Protein AF-A0A1W9QYS2-F1 (afdb_monomer_lite)

Secondary structure (DSSP, 8-state):
-HHHHHHHHHHHHHH-TTEEEEEEEEEESSSSEEEEEEEEEETTEEEEEEEEEEEETTEEEEEEEEEEEE-TT--EEE-

Sequence (79 aa):
MITKYFAQFDEIINRTDFITSSKIQKRKVNNFLGVIEGKIVIEDKTLEILEVIKIADQQLSRKKYKYHFQNYDNSLIFR

Structure (mmCIF, N/CA/C/O backbone):
data_AF-A0A1W9QYS2-F1
#
_entry.id   AF-A0A1W9QYS2-F1
#
loop_
_atom_site.group_PDB
_atom_site.id
_atom_site.type_symbol
_atom_site.label_atom_id
_atom_site.label_alt_id
_atom_site.label_comp_id
_atom_site.label_asym_id
_atom_site.label_entity_id
_atom_site.label_seq_id
_atom_site.pdbx_PDB_ins_code
_atom_site.Cartn_x
_atom_site.Cartn_y
_atom_site.Cartn_z
_atom_site.occupancy
_atom_site.B_iso_or_equiv
_atom_site.auth_seq_id
_atom_site.auth_comp_id
_atom_site.auth_asym_id
_atom_site.auth_atom_id
_atom_site.pdbx_PDB_model_num
ATOM 1 N N . MET A 1 1 ? 14.510 6.401 -10.659 1.00 87.06 1 MET A N 1
ATOM 2 C CA . MET A 1 1 ? 13.077 6.560 -10.992 1.00 87.06 1 MET A CA 1
ATOM 3 C C . MET A 1 1 ? 12.187 5.878 -9.965 1.00 87.06 1 MET A C 1
ATOM 5 O O . MET A 1 1 ? 11.702 6.592 -9.101 1.00 87.06 1 MET A O 1
ATOM 9 N N . ILE A 1 2 ? 12.046 4.545 -9.950 1.00 94.31 2 ILE A N 1
ATOM 10 C CA . ILE A 1 2 ? 11.154 3.879 -8.976 1.00 94.31 2 ILE A CA 1
ATOM 11 C C . ILE A 1 2 ? 11.548 4.119 -7.508 1.00 94.31 2 ILE A C 1
ATOM 13 O O . ILE A 1 2 ? 10.688 4.315 -6.663 1.00 94.31 2 ILE A O 1
ATOM 17 N N . THR A 1 3 ? 12.846 4.215 -7.209 1.00 94.12 3 THR A N 1
ATOM 18 C CA . THR A 1 3 ? 13.331 4.539 -5.857 1.00 94.12 3 THR A CA 1
ATOM 19 C C . THR A 1 3 ? 12.890 5.930 -5.393 1.00 94.12 3 THR A C 1
ATOM 21 O O . THR A 1 3 ? 12.594 6.110 -4.220 1.00 94.12 3 THR A O 1
ATOM 24 N N . LYS A 1 4 ? 12.793 6.906 -6.312 1.00 93.88 4 LYS A N 1
ATOM 25 C CA . LYS A 1 4 ? 12.286 8.251 -5.995 1.00 93.88 4 LYS A CA 1
ATOM 26 C C . LYS A 1 4 ? 10.805 8.185 -5.631 1.00 93.88 4 LYS A C 1
ATOM 28 O O . LYS A 1 4 ? 10.399 8.796 -4.656 1.00 93.88 4 LYS A O 1
ATOM 33 N N . TYR A 1 5 ? 10.033 7.393 -6.374 1.00 93.81 5 TYR A N 1
ATOM 34 C CA . TYR A 1 5 ? 8.629 7.157 -6.056 1.00 93.81 5 TYR A CA 1
ATOM 35 C C . TYR A 1 5 ? 8.455 6.484 -4.688 1.00 93.81 5 TYR A C 1
ATOM 37 O O . TYR A 1 5 ? 7.627 6.914 -3.899 1.00 93.81 5 TYR A O 1
ATOM 45 N N . PHE A 1 6 ? 9.276 5.480 -4.369 1.00 96.25 6 PHE A N 1
ATOM 46 C CA . PHE A 1 6 ? 9.267 4.852 -3.045 1.00 96.25 6 PHE A CA 1
ATOM 47 C C . PHE A 1 6 ? 9.569 5.844 -1.917 1.00 96.25 6 PHE A C 1
ATOM 49 O O . PHE A 1 6 ? 8.884 5.809 -0.904 1.00 96.25 6 PHE A O 1
ATOM 56 N N . ALA A 1 7 ? 10.531 6.750 -2.106 1.00 96.38 7 ALA A N 1
ATOM 57 C CA . ALA A 1 7 ? 10.827 7.787 -1.119 1.00 96.38 7 ALA A CA 1
ATOM 58 C C . ALA A 1 7 ? 9.659 8.775 -0.942 1.00 96.38 7 ALA A C 1
ATOM 60 O O . ALA A 1 7 ? 9.317 9.116 0.183 1.00 96.38 7 ALA A O 1
ATOM 61 N N . GLN A 1 8 ? 9.012 9.189 -2.036 1.00 95.44 8 GLN A N 1
ATOM 62 C CA . GLN A 1 8 ? 7.821 10.049 -1.980 1.00 95.44 8 GLN A CA 1
ATOM 63 C C . GLN A 1 8 ? 6.647 9.354 -1.286 1.00 95.44 8 GLN A C 1
ATOM 65 O O . GLN A 1 8 ? 5.919 9.975 -0.521 1.00 95.44 8 GLN A O 1
ATOM 70 N N . PHE A 1 9 ? 6.468 8.059 -1.544 1.00 95.12 9 PHE A N 1
ATOM 71 C CA . PHE A 1 9 ? 5.463 7.255 -0.867 1.00 95.12 9 PHE A CA 1
ATOM 72 C C . PHE A 1 9 ? 5.720 7.220 0.648 1.00 95.12 9 PHE A C 1
ATOM 74 O O . PHE A 1 9 ? 4.804 7.483 1.420 1.00 95.12 9 PHE A O 1
ATOM 81 N N . ASP A 1 10 ? 6.963 6.981 1.078 1.00 96.00 10 ASP A N 1
ATOM 82 C CA . ASP A 1 10 ? 7.316 7.009 2.504 1.00 96.00 10 ASP A CA 1
ATOM 83 C C . ASP A 1 10 ? 7.090 8.382 3.132 1.00 96.00 10 ASP A C 1
ATOM 85 O O . ASP A 1 10 ? 6.606 8.474 4.254 1.00 96.00 10 ASP A O 1
ATOM 89 N N . GLU A 1 11 ? 7.428 9.453 2.414 1.00 96.62 11 GLU A N 1
ATOM 90 C CA . GLU A 1 11 ? 7.204 10.825 2.868 1.00 96.62 11 GLU A CA 1
ATOM 91 C C . GLU A 1 11 ? 5.717 11.094 3.122 1.00 96.62 11 GLU A C 1
ATOM 93 O O . GLU A 1 11 ? 5.380 11.672 4.151 1.00 96.62 11 GLU A O 1
ATOM 98 N N . ILE A 1 12 ? 4.830 10.629 2.236 1.00 95.44 12 ILE A N 1
ATOM 99 C CA . ILE A 1 12 ? 3.378 10.744 2.420 1.00 95.44 12 ILE A CA 1
ATOM 100 C C . ILE A 1 12 ? 2.942 9.973 3.666 1.00 95.44 12 ILE A C 1
ATOM 102 O O . ILE A 1 12 ? 2.275 10.543 4.525 1.00 95.44 12 ILE A O 1
ATOM 106 N N . ILE A 1 13 ? 3.344 8.705 3.795 1.00 95.00 13 ILE A N 1
ATOM 107 C CA . ILE A 1 13 ? 2.958 7.872 4.942 1.00 95.00 13 ILE A CA 1
ATOM 108 C C . ILE A 1 13 ? 3.442 8.484 6.262 1.00 95.00 13 ILE A C 1
ATOM 110 O O . ILE A 1 13 ? 2.671 8.571 7.211 1.00 95.00 13 ILE A O 1
ATOM 114 N N . ASN A 1 14 ? 4.684 8.963 6.312 1.00 94.38 14 ASN A N 1
ATOM 115 C CA . ASN A 1 14 ? 5.287 9.501 7.533 1.00 94.38 14 ASN A CA 1
ATOM 116 C C . ASN A 1 14 ? 4.800 10.911 7.903 1.00 94.38 14 ASN A C 1
ATOM 118 O O . ASN A 1 14 ? 4.979 11.322 9.044 1.00 94.38 14 ASN A O 1
ATOM 122 N N . ARG A 1 15 ? 4.236 11.671 6.956 1.00 95.88 15 ARG A N 1
ATOM 123 C CA . ARG A 1 15 ? 3.689 13.022 7.201 1.00 95.88 15 ARG A CA 1
ATOM 124 C C . ARG A 1 15 ? 2.183 13.048 7.427 1.00 95.88 15 ARG A C 1
ATOM 126 O O . ARG A 1 15 ? 1.612 14.123 7.579 1.00 95.88 15 ARG A O 1
ATOM 133 N N . THR A 1 16 ? 1.528 11.897 7.373 1.00 94.56 16 THR A N 1
ATOM 134 C CA . THR A 1 16 ? 0.081 11.822 7.526 1.00 94.56 16 THR A CA 1
ATOM 135 C C . THR A 1 16 ? -0.256 11.531 8.984 1.00 94.56 16 THR A C 1
ATOM 137 O O . THR A 1 16 ? -0.142 10.391 9.423 1.00 94.56 16 THR A O 1
ATOM 140 N N . ASP A 1 17 ? -0.698 12.553 9.720 1.00 91.88 17 ASP A N 1
ATOM 141 C CA . ASP A 1 17 ? -0.881 12.500 11.183 1.00 91.88 17 ASP A CA 1
ATOM 142 C C . ASP A 1 17 ? -1.885 11.439 11.662 1.00 91.88 17 ASP A C 1
ATOM 144 O O . ASP A 1 17 ? -1.761 10.911 12.764 1.00 91.88 17 ASP A O 1
ATOM 148 N N . PHE A 1 18 ? -2.876 11.097 10.837 1.00 91.88 18 PHE A N 1
ATOM 149 C CA . PHE A 1 18 ? -3.880 10.083 11.173 1.00 91.88 18 PHE A CA 1
ATOM 150 C C . PHE A 1 18 ? -3.407 8.640 10.923 1.00 91.88 18 PHE A C 1
ATOM 152 O O . PHE A 1 18 ? -4.130 7.696 11.245 1.00 91.88 18 PHE A O 1
ATOM 159 N N . ILE A 1 19 ? -2.209 8.434 10.358 1.00 94.94 19 ILE A N 1
ATOM 160 C CA . ILE A 1 19 ? -1.593 7.106 10.259 1.00 94.94 19 ILE A CA 1
ATOM 161 C C . ILE A 1 19 ? -0.900 6.797 11.586 1.00 94.94 19 ILE A C 1
ATOM 163 O O . ILE A 1 19 ? 0.147 7.353 11.906 1.00 94.94 19 ILE A O 1
ATOM 167 N N . THR A 1 20 ? -1.459 5.862 12.349 1.00 94.00 20 THR A N 1
ATOM 168 C CA . THR A 1 20 ? -0.926 5.492 13.669 1.00 94.00 20 THR A CA 1
ATOM 169 C C . THR A 1 20 ? 0.216 4.487 13.574 1.00 94.00 20 THR A C 1
ATOM 171 O O . THR A 1 20 ? 1.117 4.473 14.410 1.00 94.00 20 THR A O 1
ATOM 174 N N . SER A 1 21 ? 0.205 3.629 12.552 1.00 94.81 21 SER A N 1
ATOM 175 C CA . SER A 1 21 ? 1.321 2.736 12.244 1.00 94.81 21 SER A CA 1
ATOM 176 C C . SER A 1 21 ? 1.270 2.260 10.797 1.00 94.81 21 SER A C 1
ATOM 178 O O . SER A 1 21 ? 0.224 2.266 10.147 1.00 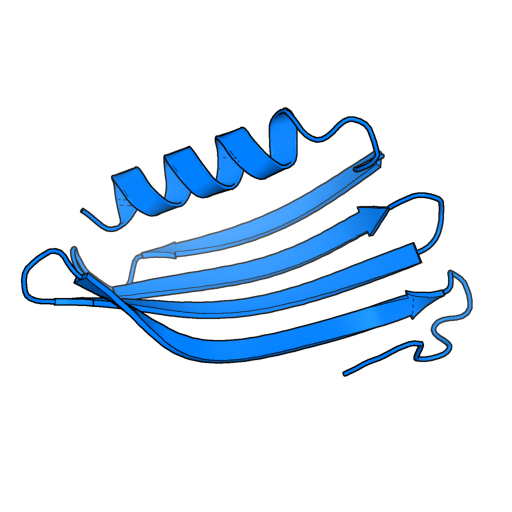94.81 21 SER A O 1
ATOM 180 N N . SER A 1 22 ? 2.410 1.811 10.275 1.00 95.81 22 SER A N 1
ATOM 181 C CA . SER A 1 22 ? 2.462 1.180 8.962 1.00 95.81 22 SER A CA 1
ATOM 182 C C . SER A 1 22 ? 3.473 0.036 8.930 1.00 95.81 22 SER A C 1
ATOM 184 O O . SER A 1 22 ? 4.535 0.084 9.551 1.00 95.81 22 SER A O 1
ATOM 186 N N . LYS A 1 23 ? 3.132 -1.024 8.196 1.00 96.62 23 LYS A N 1
ATOM 187 C CA . LYS A 1 23 ? 4.027 -2.136 7.870 1.00 96.62 23 LYS A CA 1
ATOM 188 C C . LYS A 1 23 ? 3.998 -2.326 6.366 1.00 96.62 23 LYS A C 1
ATOM 190 O O . LYS A 1 23 ? 3.095 -2.973 5.837 1.00 96.62 23 LYS A O 1
ATOM 195 N 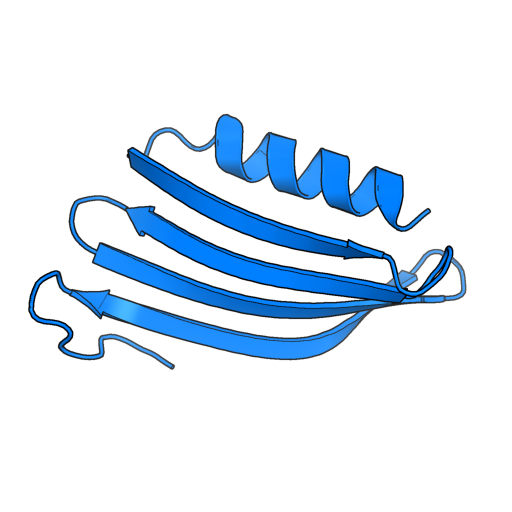N . ILE A 1 24 ? 4.975 -1.733 5.688 1.00 97.31 24 ILE A N 1
ATOM 196 C CA . ILE A 1 24 ? 5.004 -1.644 4.229 1.00 97.31 24 ILE A CA 1
ATOM 197 C C . ILE A 1 24 ? 6.286 -2.276 3.701 1.00 97.31 24 ILE A C 1
ATOM 199 O O . ILE A 1 24 ? 7.394 -1.920 4.098 1.00 97.31 24 ILE A O 1
ATOM 203 N N . GLN A 1 25 ? 6.125 -3.206 2.770 1.00 97.75 25 GLN A N 1
ATOM 204 C CA . GLN A 1 25 ? 7.195 -3.811 2.005 1.00 97.75 25 GLN A CA 1
ATOM 205 C C . GLN A 1 25 ? 7.217 -3.202 0.604 1.00 97.75 25 GLN A C 1
ATOM 207 O O . GLN A 1 25 ? 6.204 -3.113 -0.088 1.00 97.75 25 GLN A O 1
ATOM 212 N N . LYS A 1 26 ? 8.406 -2.787 0.168 1.00 97.62 26 LYS A N 1
ATOM 213 C CA . LYS A 1 26 ? 8.636 -2.274 -1.184 1.00 97.62 26 LYS A CA 1
ATOM 214 C C . LYS A 1 26 ? 9.646 -3.169 -1.874 1.00 97.62 26 LYS A C 1
ATOM 216 O O . LYS A 1 26 ? 10.755 -3.358 -1.377 1.00 97.62 26 LYS A O 1
ATOM 221 N N . ARG A 1 27 ? 9.282 -3.703 -3.037 1.00 97.81 27 ARG A N 1
ATOM 222 C CA . ARG A 1 27 ? 10.155 -4.548 -3.854 1.00 97.81 27 ARG A CA 1
ATOM 223 C C . ARG A 1 27 ? 10.423 -3.872 -5.187 1.00 97.81 27 ARG A C 1
ATOM 225 O O . ARG A 1 27 ? 9.525 -3.716 -6.013 1.00 97.81 27 ARG A O 1
ATOM 232 N N . LYS A 1 28 ? 11.680 -3.496 -5.418 1.00 97.06 28 LYS A N 1
ATOM 233 C CA . LYS A 1 28 ? 12.153 -3.033 -6.726 1.00 97.06 28 LYS A CA 1
ATOM 234 C C . LYS A 1 28 ? 12.331 -4.244 -7.644 1.00 97.06 28 LYS A C 1
ATOM 236 O O . LYS A 1 28 ? 13.108 -5.132 -7.319 1.00 97.06 28 LYS A O 1
ATOM 241 N N . VAL A 1 29 ? 11.643 -4.263 -8.787 1.00 96.19 29 VAL A N 1
ATOM 242 C CA . VAL A 1 29 ? 11.853 -5.286 -9.829 1.00 96.19 29 VAL A CA 1
ATOM 243 C C . VAL A 1 29 ? 12.909 -4.805 -10.824 1.00 96.19 29 VAL A C 1
ATOM 245 O O . VAL A 1 29 ? 13.827 -5.539 -11.164 1.00 96.19 29 VAL A O 1
ATOM 248 N N . ASN A 1 30 ? 12.815 -3.547 -11.263 1.00 95.12 30 ASN A N 1
ATOM 249 C CA . ASN A 1 30 ? 13.846 -2.867 -12.053 1.00 95.12 30 ASN A CA 1
ATOM 250 C C . ASN A 1 30 ? 13.758 -1.344 -11.827 1.00 95.12 30 ASN A C 1
ATOM 252 O O . ASN A 1 30 ? 13.106 -0.897 -10.892 1.00 95.12 30 ASN A O 1
ATOM 256 N N . ASN A 1 31 ? 14.424 -0.513 -12.634 1.00 94.12 31 ASN A N 1
ATOM 257 C CA . ASN A 1 31 ? 14.410 0.950 -12.446 1.00 94.12 31 ASN A CA 1
ATOM 258 C C . ASN A 1 31 ? 13.042 1.620 -12.673 1.00 94.12 31 ASN A C 1
ATOM 260 O O . ASN A 1 31 ? 12.836 2.749 -12.211 1.00 94.12 31 ASN A O 1
ATOM 264 N N . PHE A 1 32 ? 12.134 0.916 -13.341 1.00 95.25 32 PHE A N 1
ATOM 265 C CA . PHE A 1 32 ? 10.842 1.391 -13.819 1.00 95.25 32 PHE A CA 1
ATOM 266 C C . PHE A 1 32 ? 9.664 0.614 -13.227 1.00 95.25 32 PHE A C 1
ATOM 268 O O . PHE A 1 32 ? 8.540 1.074 -13.331 1.00 95.25 32 PHE A O 1
ATOM 275 N N . LEU A 1 33 ? 9.890 -0.548 -12.616 1.00 95.81 33 LEU A N 1
ATOM 276 C CA . LEU A 1 33 ? 8.855 -1.425 -12.079 1.00 95.81 33 LEU A CA 1
ATOM 277 C C . LEU A 1 33 ? 9.127 -1.718 -10.605 1.00 95.81 33 LEU A C 1
ATOM 279 O O . LEU A 1 33 ? 10.218 -2.165 -10.235 1.00 95.81 33 LEU A O 1
ATOM 283 N N . GLY A 1 34 ? 8.113 -1.503 -9.777 1.00 97.19 34 GLY A N 1
ATOM 284 C CA . GLY A 1 34 ? 8.150 -1.775 -8.348 1.00 97.19 34 GLY A CA 1
ATOM 285 C C . GLY A 1 34 ? 6.819 -2.303 -7.835 1.00 97.19 34 GLY A C 1
ATOM 286 O O . GLY A 1 34 ? 5.784 -2.148 -8.481 1.00 97.19 34 GLY A O 1
ATOM 287 N N . VAL A 1 35 ? 6.862 -2.938 -6.672 1.00 97.94 35 VAL A N 1
ATOM 288 C CA . VAL A 1 35 ? 5.683 -3.386 -5.932 1.00 97.94 35 VAL A CA 1
ATOM 289 C C . VAL A 1 35 ? 5.712 -2.749 -4.551 1.00 97.94 35 VAL A C 1
ATOM 291 O O . VAL A 1 35 ? 6.771 -2.724 -3.923 1.00 97.94 35 VAL A O 1
ATOM 294 N N . ILE A 1 36 ? 4.568 -2.244 -4.105 1.00 97.94 36 ILE A N 1
ATOM 295 C CA . ILE A 1 36 ? 4.323 -1.787 -2.738 1.00 97.94 36 ILE A CA 1
ATOM 296 C C . ILE A 1 36 ? 3.221 -2.671 -2.176 1.00 97.94 36 ILE A C 1
ATOM 298 O O . ILE A 1 36 ? 2.166 -2.789 -2.790 1.00 97.94 36 ILE A O 1
ATOM 302 N N . GLU A 1 37 ? 3.455 -3.303 -1.038 1.00 97.75 37 GLU A N 1
ATOM 303 C CA . GLU A 1 37 ? 2.445 -4.106 -0.359 1.00 97.75 37 GLU A CA 1
ATOM 304 C C . GLU A 1 37 ? 2.555 -3.940 1.148 1.00 97.75 37 GLU A C 1
ATOM 306 O O . GLU A 1 37 ? 3.649 -3.744 1.677 1.00 97.75 37 GLU A O 1
ATOM 311 N N . GLY A 1 38 ? 1.436 -3.989 1.857 1.00 96.81 38 GLY A N 1
ATOM 312 C CA . GLY A 1 38 ? 1.479 -3.832 3.301 1.00 96.81 38 GLY A CA 1
ATOM 313 C C . GLY A 1 38 ? 0.166 -3.417 3.923 1.00 96.81 38 GLY A C 1
ATOM 314 O O . GLY A 1 38 ? -0.896 -3.530 3.315 1.00 96.81 38 GLY A O 1
ATOM 315 N N . LYS A 1 39 ? 0.272 -2.940 5.160 1.00 96.69 39 LYS A N 1
ATOM 316 C CA . LYS A 1 39 ? -0.845 -2.472 5.974 1.00 96.69 39 LYS A CA 1
ATOM 317 C C . LYS A 1 39 ? -0.545 -1.089 6.530 1.00 96.69 39 LYS A C 1
ATOM 319 O O . LYS A 1 39 ? 0.582 -0.824 6.950 1.00 96.69 39 LYS A O 1
ATOM 324 N N . ILE A 1 40 ? -1.559 -0.239 6.547 1.00 96.38 40 ILE A N 1
ATOM 325 C CA . ILE A 1 40 ? -1.546 1.091 7.154 1.00 96.38 40 ILE A CA 1
ATOM 326 C C . ILE A 1 40 ? -2.682 1.116 8.174 1.00 96.38 40 ILE A C 1
ATOM 328 O O . ILE A 1 40 ? -3.804 0.748 7.835 1.00 96.38 4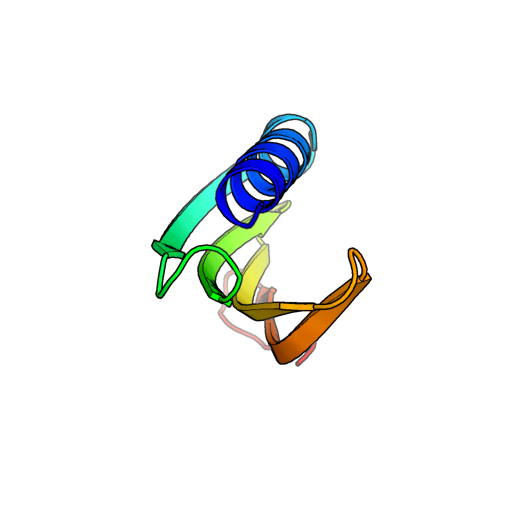0 ILE A O 1
ATOM 332 N N . VAL A 1 41 ? -2.399 1.518 9.408 1.00 95.62 41 VAL A N 1
ATOM 333 C CA . VAL A 1 41 ? -3.403 1.651 10.467 1.00 95.62 41 VAL A CA 1
ATOM 334 C C . VAL A 1 41 ? -3.787 3.120 10.603 1.00 95.62 41 VAL A C 1
ATOM 336 O O . VAL A 1 41 ? -2.912 3.979 10.700 1.00 95.62 41 VAL A O 1
ATOM 339 N N . ILE A 1 42 ? -5.090 3.396 10.575 1.00 94.12 42 ILE A N 1
ATOM 340 C CA . ILE A 1 42 ? -5.696 4.729 10.647 1.00 94.12 42 ILE A CA 1
ATOM 341 C C . ILE A 1 42 ? -6.828 4.663 11.666 1.00 94.12 42 ILE A C 1
ATOM 343 O O . ILE A 1 42 ? -7.817 3.995 11.380 1.00 94.12 42 ILE A O 1
ATOM 347 N N . GLU A 1 43 ? -6.699 5.332 12.816 1.00 86.69 43 GLU A N 1
ATOM 348 C CA . GLU A 1 43 ? -7.770 5.438 13.833 1.00 86.69 43 GLU A CA 1
ATOM 349 C C . GLU A 1 43 ? -8.532 4.104 14.056 1.00 86.69 43 GLU A C 1
ATOM 351 O O . GLU A 1 43 ? -9.742 4.014 13.851 1.00 86.69 43 GLU A O 1
ATOM 356 N N . ASP A 1 44 ? -7.793 3.034 14.376 1.00 86.31 44 ASP A N 1
ATOM 357 C CA . ASP A 1 44 ? -8.277 1.653 14.601 1.00 86.31 44 ASP A CA 1
ATOM 358 C C . ASP A 1 44 ? -8.830 0.893 13.381 1.00 86.31 44 ASP A C 1
ATOM 360 O O . ASP A 1 44 ? -9.343 -0.223 13.494 1.00 86.31 44 ASP A O 1
ATOM 364 N N . LYS A 1 45 ? -8.673 1.445 12.181 1.00 94.69 45 LYS A N 1
ATOM 365 C CA . LYS A 1 45 ? -8.967 0.776 10.909 1.00 94.69 45 LYS A CA 1
ATOM 366 C C . LYS A 1 45 ? -7.678 0.390 10.210 1.00 94.69 45 LYS A C 1
ATOM 368 O O . LYS A 1 45 ? -6.653 1.053 10.338 1.00 94.69 45 LYS A O 1
ATOM 373 N N . THR A 1 46 ? -7.729 -0.684 9.436 1.00 96.25 46 THR A N 1
ATOM 374 C CA . THR A 1 46 ? -6.586 -1.168 8.663 1.00 96.25 46 THR A CA 1
ATOM 375 C C . THR A 1 46 ? -6.865 -1.031 7.178 1.00 96.25 46 THR A C 1
ATOM 377 O O . THR A 1 46 ? -7.856 -1.547 6.670 1.00 96.25 46 THR A O 1
ATOM 380 N N . LEU A 1 47 ? -5.956 -0.367 6.473 1.00 96.38 47 LEU A N 1
ATOM 381 C CA . LEU A 1 47 ? -5.879 -0.344 5.023 1.00 96.38 47 LEU A CA 1
ATOM 382 C C . LEU A 1 47 ? -4.784 -1.312 4.568 1.00 96.38 47 LEU A C 1
ATOM 384 O O . LEU A 1 47 ? -3.594 -1.030 4.715 1.00 96.38 47 LEU A O 1
ATOM 388 N N . GLU A 1 48 ? -5.169 -2.448 3.996 1.00 96.44 48 GLU A N 1
ATOM 389 C CA . GLU A 1 48 ? -4.242 -3.304 3.261 1.00 96.44 48 GLU A CA 1
ATOM 390 C C . GLU A 1 48 ? -4.067 -2.768 1.841 1.00 96.44 48 GLU A C 1
ATOM 392 O O . GLU A 1 48 ? -5.044 -2.487 1.143 1.00 96.44 48 GLU A O 1
ATOM 397 N N . ILE A 1 49 ? -2.819 -2.649 1.401 1.00 96.94 49 ILE A N 1
ATOM 398 C CA . ILE A 1 49 ? -2.465 -2.127 0.084 1.00 96.94 49 ILE A CA 1
ATOM 399 C C . ILE A 1 49 ? -1.639 -3.146 -0.694 1.00 96.94 49 ILE A C 1
ATOM 401 O O . ILE A 1 49 ? -0.793 -3.846 -0.137 1.00 96.94 49 ILE A O 1
ATOM 405 N N . LEU A 1 50 ? -1.860 -3.190 -2.004 1.00 97.25 50 LEU A N 1
ATOM 406 C CA . LEU A 1 50 ? -0.986 -3.831 -2.979 1.00 97.25 50 LEU A CA 1
ATOM 407 C C . LEU A 1 50 ? -1.004 -2.984 -4.249 1.00 97.25 50 LEU A C 1
ATOM 409 O O . LEU A 1 50 ? -2.026 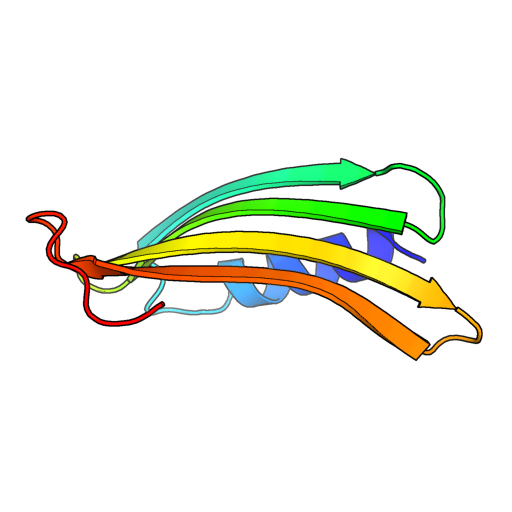-2.925 -4.924 1.00 97.25 50 LEU A O 1
ATOM 413 N N . GLU A 1 51 ? 0.123 -2.388 -4.614 1.00 96.75 51 GLU A N 1
ATOM 414 C CA . GLU A 1 51 ? 0.300 -1.629 -5.849 1.00 96.75 51 GLU A CA 1
ATOM 415 C C . GLU A 1 51 ? 1.478 -2.172 -6.658 1.00 96.75 51 GLU A C 1
ATOM 417 O O . GLU A 1 51 ? 2.583 -2.348 -6.152 1.00 96.75 51 GLU A O 1
ATOM 422 N N . VAL A 1 52 ? 1.254 -2.401 -7.951 1.00 97.00 52 VAL A N 1
ATOM 423 C CA . VAL A 1 52 ? 2.296 -2.685 -8.939 1.00 97.00 52 VAL A CA 1
ATOM 424 C C . VAL A 1 52 ? 2.471 -1.440 -9.796 1.00 97.00 52 VAL A C 1
ATOM 426 O O . VAL A 1 52 ? 1.618 -1.107 -10.621 1.00 97.00 52 VAL A O 1
ATOM 429 N N . ILE A 1 53 ? 3.595 -0.765 -9.603 1.00 96.62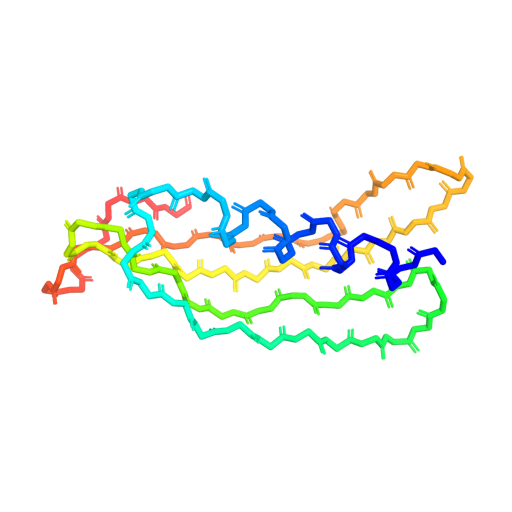 53 ILE A N 1
ATOM 430 C CA . ILE A 1 53 ? 3.896 0.545 -10.172 1.00 96.62 53 ILE A CA 1
ATOM 431 C C . ILE A 1 53 ? 4.834 0.382 -11.355 1.00 96.62 53 ILE A C 1
ATOM 433 O O . ILE A 1 53 ? 5.915 -0.185 -11.205 1.00 96.62 53 ILE A O 1
ATOM 437 N N . LYS A 1 54 ? 4.454 0.922 -12.513 1.00 95.31 54 LYS A N 1
ATOM 438 C CA . LYS A 1 54 ? 5.304 1.029 -13.698 1.00 95.31 54 LYS A CA 1
ATOM 439 C C . LYS A 1 54 ? 5.489 2.499 -14.073 1.00 95.31 54 LYS A C 1
ATOM 441 O O . LYS A 1 54 ? 4.512 3.220 -14.240 1.00 95.31 54 LYS A O 1
ATOM 446 N N . ILE A 1 55 ? 6.733 2.919 -14.251 1.00 93.81 55 ILE A N 1
ATOM 447 C CA . ILE A 1 55 ? 7.124 4.248 -14.718 1.00 93.81 55 ILE A CA 1
ATOM 448 C C . ILE A 1 55 ? 7.572 4.110 -16.173 1.00 93.81 55 ILE A C 1
ATOM 450 O O . ILE A 1 55 ? 8.538 3.403 -16.446 1.00 93.81 55 ILE A O 1
ATOM 454 N N . ALA A 1 56 ? 6.878 4.752 -17.104 1.00 90.88 56 ALA A N 1
ATOM 455 C CA . ALA A 1 56 ? 7.242 4.795 -18.521 1.00 90.88 56 ALA A CA 1
ATOM 456 C C . ALA A 1 56 ? 7.078 6.231 -19.018 1.00 90.88 56 ALA A C 1
ATOM 458 O O . ALA A 1 56 ? 6.129 6.892 -18.614 1.00 90.88 56 ALA A O 1
ATOM 459 N N . ASP A 1 57 ? 8.021 6.729 -19.820 1.00 86.25 57 ASP A N 1
ATOM 460 C CA . ASP A 1 57 ? 7.976 8.088 -20.388 1.00 86.25 57 ASP A CA 1
ATOM 461 C C . ASP A 1 57 ? 7.722 9.186 -19.341 1.00 86.25 57 ASP A C 1
ATOM 463 O O . ASP A 1 57 ? 6.956 10.120 -19.545 1.00 86.25 57 ASP A O 1
ATOM 467 N N . GLN A 1 58 ? 8.352 9.037 -18.167 1.00 79.94 58 GLN A N 1
ATOM 468 C CA . GLN A 1 58 ? 8.168 9.893 -16.983 1.00 79.94 58 GLN A CA 1
ATOM 469 C C . GLN A 1 58 ? 6.749 9.893 -16.379 1.00 79.94 58 GLN A C 1
ATOM 471 O O . GLN A 1 58 ? 6.524 10.554 -15.367 1.00 79.94 58 GLN A O 1
ATOM 476 N N . GLN A 1 59 ? 5.817 9.105 -16.914 1.00 87.12 59 GLN A N 1
ATOM 477 C CA . GLN A 1 59 ? 4.487 8.904 -16.353 1.00 87.12 59 GLN A CA 1
ATOM 478 C C . GLN A 1 59 ? 4.450 7.694 -15.422 1.00 87.12 59 GLN A C 1
ATOM 480 O O . GLN A 1 59 ? 5.037 6.639 -15.682 1.00 87.12 59 GLN A O 1
ATOM 485 N N . LEU A 1 60 ? 3.725 7.850 -14.317 1.00 90.00 60 LEU A N 1
ATOM 486 C CA . LEU A 1 60 ? 3.466 6.779 -13.371 1.00 90.00 60 LEU A CA 1
ATOM 487 C C . LEU A 1 60 ? 2.159 6.074 -13.730 1.00 90.00 60 LEU A C 1
ATOM 489 O O . LEU A 1 60 ? 1.111 6.702 -13.829 1.00 90.00 60 LEU A O 1
ATOM 493 N N . SER A 1 61 ? 2.216 4.755 -13.870 1.00 92.06 61 SER A N 1
ATOM 494 C CA . SER A 1 61 ? 1.054 3.907 -14.120 1.00 92.06 61 SER A CA 1
ATOM 495 C C . SER A 1 61 ? 0.943 2.829 -13.045 1.00 92.06 61 SER A C 1
ATOM 497 O O . SER A 1 61 ? 1.920 2.155 -12.704 1.00 92.06 61 SER A O 1
ATOM 499 N N . ARG A 1 62 ? -0.265 2.645 -12.507 1.00 91.50 62 ARG A N 1
ATOM 500 C CA . ARG A 1 62 ? -0.583 1.526 -11.614 1.00 91.50 62 ARG A CA 1
ATOM 501 C C . ARG A 1 62 ? -1.043 0.354 -12.472 1.00 91.50 62 ARG A C 1
ATOM 503 O O . ARG A 1 62 ? -2.195 0.297 -12.883 1.00 91.50 62 ARG A O 1
ATOM 510 N N . LYS A 1 63 ? -0.139 -0.584 -12.762 1.00 92.00 63 LYS A N 1
ATOM 511 C CA . LYS A 1 63 ? -0.452 -1.774 -13.574 1.00 92.00 63 LYS A CA 1
ATOM 512 C C . LYS A 1 63 ? -1.483 -2.671 -12.884 1.00 92.00 63 LYS A C 1
ATOM 514 O O . LYS A 1 63 ? -2.279 -3.329 -13.542 1.00 92.00 63 LYS A O 1
ATOM 519 N N . LYS A 1 64 ? -1.422 -2.732 -11.556 1.00 93.94 64 LYS A N 1
ATOM 520 C CA . LYS A 1 64 ? -2.367 -3.454 -10.708 1.00 93.94 64 LYS A CA 1
ATOM 521 C C . LYS A 1 64 ? -2.424 -2.751 -9.365 1.00 93.94 64 LYS A C 1
ATOM 523 O O . LYS A 1 64 ? -1.378 -2.363 -8.852 1.00 93.94 64 LYS A O 1
ATOM 528 N N . TYR A 1 65 ? -3.614 -2.622 -8.804 1.00 95.50 65 TYR A N 1
ATOM 529 C CA . TYR A 1 65 ? -3.789 -2.135 -7.447 1.00 95.50 65 TYR A CA 1
ATOM 530 C C . TYR A 1 65 ? -4.915 -2.897 -6.753 1.00 95.50 65 TYR A C 1
ATOM 532 O O . TYR A 1 65 ? -5.814 -3.434 -7.404 1.00 95.50 65 TYR A O 1
ATOM 540 N N . LYS A 1 66 ? -4.826 -2.990 -5.432 1.00 95.81 66 LYS A N 1
ATOM 541 C CA . LYS A 1 66 ? -5.847 -3.558 -4.561 1.00 95.81 66 LYS A CA 1
ATOM 542 C C . LYS A 1 66 ? -5.750 -2.849 -3.218 1.00 95.81 66 LYS A C 1
ATOM 544 O O . LYS A 1 66 ? -4.657 -2.760 -2.660 1.00 95.81 66 LYS A O 1
ATOM 549 N N . TYR A 1 67 ? -6.890 -2.395 -2.721 1.00 96.06 67 TYR A N 1
ATOM 550 C CA . TYR A 1 67 ? -7.008 -1.726 -1.435 1.00 96.06 67 TYR A CA 1
ATOM 551 C C . TYR A 1 67 ? -8.107 -2.418 -0.653 1.00 96.06 67 TYR A C 1
ATOM 553 O O . TYR A 1 67 ? -9.179 -2.628 -1.200 1.00 96.06 67 TYR A O 1
ATOM 561 N N . HIS A 1 68 ? -7.850 -2.811 0.586 1.00 96.12 68 HIS A N 1
ATOM 562 C CA . HIS A 1 68 ? -8.866 -3.369 1.477 1.00 96.12 68 HIS A CA 1
ATOM 563 C C . HIS A 1 68 ? -8.886 -2.543 2.742 1.00 96.12 68 HIS A C 1
ATOM 565 O O . HIS A 1 68 ? -7.907 -2.547 3.479 1.00 96.12 68 HIS A O 1
ATOM 571 N N . PHE A 1 69 ? -9.985 -1.842 2.989 1.00 96.06 69 PHE A N 1
ATOM 572 C CA . PHE A 1 69 ? -10.151 -1.079 4.214 1.00 96.06 69 PHE A CA 1
ATOM 573 C C . PHE A 1 69 ? -11.112 -1.797 5.138 1.00 96.06 69 PHE A C 1
ATOM 575 O O . PHE A 1 69 ? -12.225 -2.145 4.739 1.00 96.06 69 PHE A O 1
ATOM 582 N N . GLN A 1 70 ? -10.654 -2.056 6.352 1.00 96.00 70 GLN A N 1
ATOM 583 C CA . GLN A 1 70 ? -11.331 -2.901 7.319 1.00 96.00 70 GLN A CA 1
ATOM 584 C C . GLN A 1 70 ? -11.339 -2.224 8.686 1.00 96.00 70 GLN A C 1
ATOM 586 O O . GLN A 1 70 ? -10.411 -1.488 9.027 1.00 96.00 70 GLN A O 1
ATOM 591 N N . ASN A 1 71 ? -12.372 -2.489 9.475 1.00 93.75 71 ASN A N 1
ATOM 592 C CA . ASN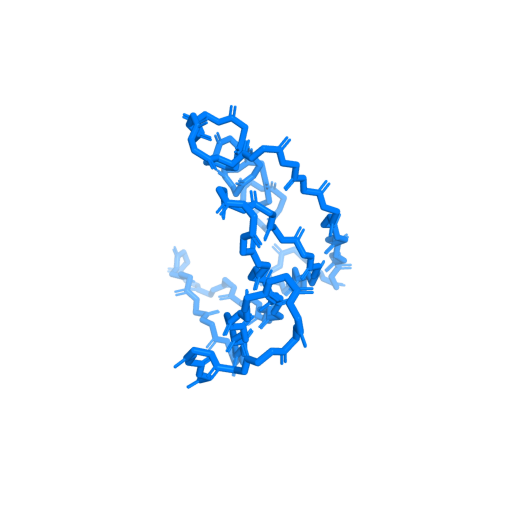 A 1 71 ? -12.379 -2.165 10.900 1.00 93.75 71 ASN A CA 1
ATOM 593 C C . ASN A 1 71 ? -11.445 -3.106 11.685 1.00 93.75 71 ASN A C 1
ATOM 595 O O . ASN A 1 71 ? -10.957 -4.107 11.157 1.00 93.75 71 ASN A O 1
ATOM 599 N N . TYR A 1 72 ? -11.230 -2.806 12.968 1.00 87.38 72 TYR A N 1
ATOM 600 C CA . TYR A 1 72 ? -10.457 -3.638 13.901 1.00 87.38 72 TYR A CA 1
ATOM 601 C C . TYR A 1 72 ? -10.981 -5.081 14.033 1.00 87.38 72 TYR A C 1
ATOM 603 O O . TYR A 1 72 ? -10.216 -5.993 14.338 1.00 87.38 72 TYR A O 1
ATOM 611 N N . ASP A 1 73 ? -12.275 -5.301 13.789 1.00 91.06 73 ASP A N 1
ATOM 612 C CA . ASP A 1 73 ? -12.929 -6.615 13.795 1.00 91.06 73 ASP A CA 1
ATOM 613 C C . ASP A 1 73 ? -12.785 -7.367 12.454 1.00 91.06 73 ASP A C 1
ATOM 615 O O . ASP A 1 73 ? -13.400 -8.413 12.250 1.00 91.06 73 ASP A O 1
ATOM 619 N N . ASN A 1 74 ? -11.961 -6.847 11.536 1.00 85.94 74 ASN A N 1
ATOM 620 C CA . ASN A 1 74 ? -11.786 -7.300 10.154 1.00 85.94 74 ASN A CA 1
ATOM 621 C C . ASN A 1 74 ? -13.050 -7.199 9.281 1.00 85.94 74 ASN A C 1
ATOM 623 O O . ASN A 1 74 ? -13.062 -7.727 8.163 1.00 85.94 74 ASN A O 1
ATOM 627 N N . SER A 1 75 ? -14.105 -6.509 9.732 1.00 92.12 75 SER A N 1
ATOM 628 C CA . SER A 1 75 ? -15.246 -6.214 8.866 1.00 92.12 75 SER A CA 1
ATOM 629 C C . SER A 1 75 ? -14.806 -5.285 7.734 1.00 92.12 75 SER A C 1
ATOM 631 O O . SER A 1 75 ? -14.150 -4.262 7.944 1.00 92.12 75 SER A O 1
ATOM 633 N N . LEU A 1 76 ? -15.126 -5.676 6.501 1.00 92.25 76 LEU A N 1
ATOM 634 C CA . LEU A 1 76 ? -14.758 -4.926 5.306 1.00 92.25 76 LEU A CA 1
ATOM 635 C C . LEU A 1 76 ? -15.619 -3.665 5.192 1.00 92.25 76 LEU A C 1
ATOM 637 O O . LEU A 1 76 ? -16.839 -3.757 5.095 1.00 92.25 76 LEU A O 1
ATOM 641 N N . ILE A 1 77 ? -14.969 -2.506 5.131 1.00 91.88 77 ILE A N 1
ATOM 642 C CA . ILE A 1 77 ? -15.602 -1.219 4.827 1.00 91.88 77 ILE A CA 1
ATOM 643 C C . ILE A 1 77 ? -15.639 -1.019 3.309 1.00 91.88 77 ILE A C 1
ATOM 645 O O . ILE A 1 77 ? -16.697 -0.747 2.748 1.00 91.88 77 ILE A O 1
ATOM 649 N N . PHE A 1 78 ? -14.490 -1.167 2.633 1.00 92.88 78 PHE A N 1
ATOM 650 C CA . PHE A 1 78 ? -14.411 -1.095 1.169 1.00 92.88 78 PHE A CA 1
ATOM 651 C C . PHE A 1 78 ? -13.282 -1.956 0.586 1.00 92.88 78 PHE A C 1
ATOM 653 O O . PHE A 1 78 ? -12.302 -2.282 1.265 1.00 92.88 78 PHE A O 1
ATOM 660 N N . ARG A 1 79 ? -13.426 -2.301 -0.699 1.00 89.19 79 ARG A N 1
ATOM 661 C CA . ARG A 1 79 ? -12.451 -3.029 -1.515 1.00 89.19 79 ARG A CA 1
ATOM 662 C C . ARG A 1 79 ? -12.324 -2.426 -2.911 1.00 89.19 79 ARG A C 1
ATOM 664 O O . ARG A 1 79 ? -13.376 -2.027 -3.445 1.00 89.19 79 ARG A O 1
#

pLDDT: mean 94.11, std 3.46, range [79.94, 97.94]

Foldseek 3Di:
DVVVVVVVVVVVLVPPPQFPDWDWDKADPDPFWIWIFTWTAGPQKIKTKIFIWGADPNDIDGPDIDIFIAHNVRHTPDD

Radius of gyration: 13.39 Å; chains: 1; bounding box: 30×20×35 Å